Protein AF-A0A8T4ER78-F1 (afdb_monomer_lite)

Radius of gyration: 18.15 Å; chains: 1; bounding box: 41×20×56 Å

Sequence (80 aa):
MVSKKDTLDRLNMEKDYEDQLVKNLNYYFLSVLDDLPNMEAEERQKIRQHLTTIMYDSARHSALFNQLVHMVFTSENDKF

Secondary structure (DSSP, 8-state):
---HHHHHHHHHHHHHHHHHHHHHIIIIIHHHHHH-TT--HHHHHHHHHHHHHHHHHHHHHHHHHHHHHHHHHHTTTT--

Structure (mmCIF, N/CA/C/O backbone):
data_AF-A0A8T4ER78-F1
#
_entry.id   AF-A0A8T4ER78-F1
#
loop_
_atom_site.group_PDB
_atom_site.id
_atom_site.type_symbol
_atom_site.label_atom_id
_atom_site.label_alt_id
_atom_site.label_comp_id
_atom_site.label_asym_id
_atom_site.label_entity_id
_atom_site.label_seq_id
_atom_site.pdbx_PDB_ins_code
_atom_site.Cartn_x
_atom_site.Cartn_y
_atom_site.Cartn_z
_atom_site.occupancy
_atom_site.B_iso_or_equiv
_atom_site.auth_seq_id
_atom_site.auth_comp_id
_atom_site.auth_asym_id
_atom_site.auth_atom_id
_atom_site.pdbx_PDB_model_num
ATOM 1 N N . MET A 1 1 ? 27.887 -0.495 -12.309 1.00 63.12 1 MET A N 1
ATOM 2 C CA . MET A 1 1 ? 26.908 0.159 -13.203 1.00 63.12 1 MET A CA 1
ATOM 3 C C . MET A 1 1 ? 25.595 -0.575 -12.997 1.00 63.12 1 MET A C 1
ATOM 5 O O . MET A 1 1 ? 25.607 -1.789 -13.138 1.00 63.12 1 MET A O 1
ATOM 9 N N . VAL A 1 2 ? 24.532 0.096 -12.554 1.00 74.56 2 VAL A N 1
ATOM 10 C CA . VAL A 1 2 ? 23.208 -0.538 -12.400 1.00 74.56 2 VAL A CA 1
ATOM 11 C C . VAL A 1 2 ? 22.574 -0.620 -13.787 1.00 74.56 2 VAL A C 1
ATOM 13 O O . VAL A 1 2 ? 22.622 0.368 -14.521 1.00 74.56 2 VAL A O 1
ATOM 16 N N . SER A 1 3 ? 22.054 -1.784 -14.183 1.00 90.19 3 SER A N 1
ATOM 17 C CA . SER A 1 3 ? 21.417 -1.924 -15.495 1.00 90.19 3 SER A CA 1
ATOM 18 C C . SER A 1 3 ? 19.975 -1.404 -15.469 1.00 90.19 3 SER A C 1
ATOM 20 O O . SER A 1 3 ? 19.317 -1.426 -14.430 1.00 90.19 3 SER A O 1
ATOM 22 N N . LYS A 1 4 ? 19.454 -0.980 -16.630 1.00 88.38 4 LYS A N 1
ATOM 23 C CA . LYS A 1 4 ? 18.039 -0.589 -16.797 1.00 88.38 4 LYS A CA 1
ATOM 24 C C . LYS A 1 4 ? 17.091 -1.675 -16.282 1.00 88.38 4 LYS A C 1
ATOM 26 O O . LYS A 1 4 ? 16.095 -1.364 -15.639 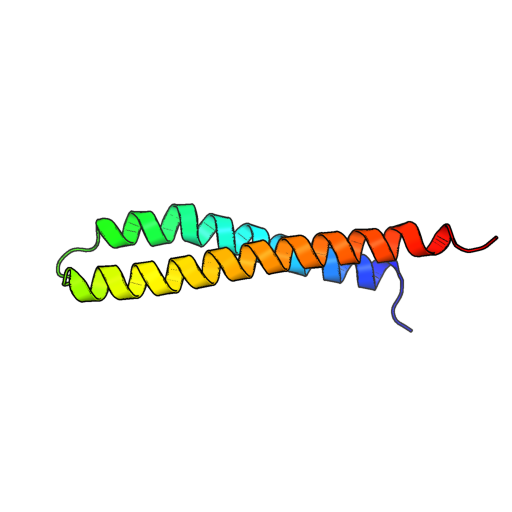1.00 88.38 4 LYS A O 1
ATOM 31 N N . LYS A 1 5 ? 17.430 -2.942 -16.545 1.00 92.31 5 LYS A N 1
ATOM 32 C CA . LYS A 1 5 ? 16.672 -4.098 -16.065 1.00 92.31 5 LYS A CA 1
ATOM 33 C C . LYS A 1 5 ? 16.661 -4.152 -14.537 1.00 92.31 5 LYS A C 1
ATOM 35 O O . LYS A 1 5 ? 15.584 -4.191 -13.966 1.00 92.31 5 LYS A O 1
ATOM 40 N N . ASP A 1 6 ? 17.822 -4.050 -13.888 1.00 93.44 6 ASP A N 1
ATOM 41 C CA . ASP A 1 6 ? 17.905 -4.088 -12.419 1.00 93.44 6 ASP A CA 1
ATOM 42 C C . ASP A 1 6 ? 17.132 -2.927 -11.773 1.00 93.44 6 ASP A C 1
ATOM 44 O O . ASP A 1 6 ? 16.502 -3.091 -10.729 1.00 93.44 6 ASP A O 1
ATOM 48 N N . THR A 1 7 ? 17.150 -1.743 -12.400 1.00 93.12 7 THR A N 1
ATOM 49 C CA . THR A 1 7 ? 16.353 -0.593 -11.953 1.00 93.12 7 THR A CA 1
ATOM 50 C C . THR A 1 7 ? 14.853 -0.855 -12.081 1.00 93.12 7 THR A C 1
ATOM 52 O O . THR A 1 7 ? 14.120 -0.606 -11.127 1.00 93.12 7 THR A O 1
ATOM 55 N N . LEU A 1 8 ? 14.387 -1.370 -13.223 1.00 94.31 8 LEU A N 1
ATOM 56 C CA . LEU A 1 8 ? 12.973 -1.704 -13.427 1.00 94.31 8 LEU A CA 1
ATOM 57 C C . LEU A 1 8 ? 12.508 -2.811 -12.478 1.00 94.31 8 LEU A C 1
ATOM 59 O O . LEU A 1 8 ? 11.453 -2.675 -11.866 1.00 94.31 8 LEU A O 1
ATOM 63 N N . ASP A 1 9 ? 13.305 -3.867 -12.314 1.00 95.50 9 ASP A N 1
ATOM 64 C CA . ASP A 1 9 ? 13.003 -4.977 -11.409 1.00 95.50 9 ASP A CA 1
ATOM 65 C C . ASP A 1 9 ? 12.860 -4.469 -9.969 1.00 95.50 9 ASP A C 1
ATOM 67 O O . ASP A 1 9 ? 11.902 -4.819 -9.277 1.00 95.50 9 ASP A O 1
ATOM 71 N N . ARG A 1 10 ? 13.751 -3.565 -9.530 1.00 96.00 10 ARG A N 1
ATOM 72 C CA . ARG A 1 10 ? 13.644 -2.958 -8.199 1.00 96.00 10 ARG A CA 1
ATOM 73 C C . ARG A 1 10 ? 12.390 -2.100 -8.056 1.00 96.00 10 ARG A C 1
ATOM 75 O O . ARG A 1 10 ? 11.683 -2.253 -7.069 1.00 96.00 10 ARG A O 1
ATOM 82 N N . LEU A 1 11 ? 12.110 -1.213 -9.010 1.00 95.69 11 LEU A N 1
ATOM 83 C CA . LEU A 1 11 ? 10.946 -0.323 -8.939 1.00 95.69 11 LEU A CA 1
ATOM 84 C C . LEU A 1 11 ? 9.623 -1.100 -8.944 1.00 95.69 11 LEU A C 1
ATOM 86 O O . LEU A 1 11 ? 8.716 -0.757 -8.189 1.00 95.69 11 LEU A O 1
ATOM 90 N N . ASN A 1 12 ? 9.526 -2.160 -9.749 1.00 95.62 12 ASN A N 1
ATOM 91 C CA . ASN A 1 12 ? 8.356 -3.037 -9.760 1.00 95.62 12 ASN A CA 1
ATOM 92 C C . ASN A 1 12 ? 8.191 -3.772 -8.426 1.00 95.62 12 ASN A C 1
ATOM 94 O O . ASN A 1 12 ? 7.087 -3.814 -7.898 1.00 95.62 12 ASN A O 1
ATOM 98 N N . MET A 1 13 ? 9.281 -4.278 -7.841 1.00 97.81 13 MET A N 1
ATOM 99 C CA . MET A 1 13 ? 9.234 -4.932 -6.530 1.00 97.81 13 MET A CA 1
ATOM 100 C C . MET A 1 13 ? 8.720 -3.989 -5.430 1.00 97.81 13 MET A C 1
ATOM 102 O O . MET A 1 13 ? 7.889 -4.395 -4.621 1.00 97.81 13 MET A O 1
ATOM 106 N N . GLU A 1 14 ? 9.188 -2.737 -5.400 1.00 97.56 14 GLU A N 1
ATOM 107 C CA . GLU A 1 14 ? 8.717 -1.747 -4.418 1.00 97.56 14 GLU A CA 1
ATOM 108 C C . GLU A 1 14 ? 7.245 -1.372 -4.653 1.00 97.56 14 GLU A C 1
ATOM 110 O O . GLU A 1 14 ? 6.462 -1.302 -3.709 1.00 97.56 14 GLU A O 1
ATOM 115 N N . LYS A 1 15 ? 6.830 -1.196 -5.915 1.00 97.00 15 LYS A N 1
A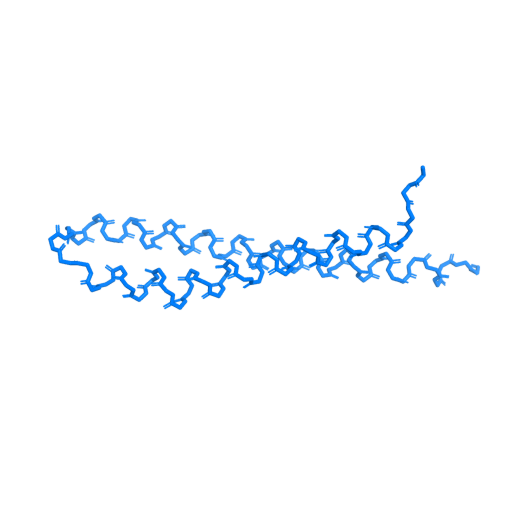TOM 116 C CA . LYS A 1 15 ? 5.423 -0.953 -6.264 1.00 97.00 15 LYS A CA 1
ATOM 117 C C . LYS A 1 15 ? 4.520 -2.093 -5.786 1.00 97.00 15 LYS A C 1
ATOM 119 O O . LYS A 1 15 ? 3.490 -1.843 -5.166 1.00 97.00 15 LYS A O 1
ATOM 124 N N . ASP A 1 16 ? 4.902 -3.335 -6.072 1.00 97.00 16 ASP A N 1
ATOM 125 C CA . ASP A 1 16 ? 4.117 -4.517 -5.716 1.00 97.00 16 ASP A CA 1
ATOM 126 C C . ASP A 1 16 ? 4.031 -4.698 -4.193 1.00 97.00 16 ASP A C 1
ATOM 128 O O . ASP A 1 16 ? 2.992 -5.114 -3.675 1.00 97.00 16 ASP A O 1
ATOM 132 N N . TYR A 1 17 ? 5.092 -4.335 -3.465 1.00 97.31 17 TYR A N 1
ATOM 133 C CA . TYR A 1 17 ? 5.065 -4.267 -2.006 1.00 97.31 17 TYR A CA 1
ATOM 134 C C . TYR A 1 17 ? 4.014 -3.265 -1.501 1.00 97.31 17 TYR A C 1
ATOM 136 O O . TYR A 1 17 ? 3.192 -3.626 -0.655 1.00 97.31 17 TYR A O 1
ATOM 144 N N . GLU A 1 18 ? 3.998 -2.042 -2.036 1.00 97.12 18 GLU A N 1
ATOM 145 C CA . GLU A 1 18 ? 3.024 -1.014 -1.643 1.00 97.12 18 GLU A CA 1
ATOM 146 C C . GLU A 1 18 ? 1.582 -1.437 -1.990 1.00 97.12 18 GLU A C 1
ATOM 148 O O . GLU A 1 18 ? 0.684 -1.370 -1.149 1.00 97.12 18 GLU A O 1
ATOM 153 N N . ASP A 1 19 ? 1.349 -1.990 -3.184 1.00 94.38 19 ASP A N 1
ATOM 154 C CA . ASP A 1 19 ? 0.030 -2.509 -3.580 1.00 94.38 19 ASP A CA 1
ATOM 155 C C . ASP A 1 19 ? -0.465 -3.614 -2.630 1.00 94.38 19 ASP A C 1
ATOM 157 O O . ASP A 1 19 ? -1.639 -3.648 -2.230 1.00 94.38 19 ASP A O 1
ATOM 161 N N . GLN A 1 20 ? 0.431 -4.522 -2.230 1.00 95.75 20 GLN A N 1
ATOM 162 C CA . GLN A 1 20 ? 0.102 -5.592 -1.296 1.00 95.75 20 GLN A CA 1
ATOM 163 C C . GLN A 1 20 ? -0.179 -5.056 0.114 1.00 95.75 20 GLN A C 1
ATOM 165 O O . GLN A 1 20 ? -1.078 -5.567 0.792 1.00 95.75 20 GLN A O 1
ATOM 170 N N . LEU A 1 21 ? 0.545 -4.025 0.557 1.00 93.75 21 LEU A N 1
ATOM 171 C CA . LEU A 1 21 ? 0.308 -3.374 1.842 1.00 93.75 21 LEU A CA 1
ATOM 172 C C . LEU A 1 21 ? -1.079 -2.722 1.882 1.00 93.75 21 LEU A C 1
ATOM 174 O O . LEU A 1 21 ? -1.838 -2.986 2.817 1.00 93.75 21 LEU A O 1
ATOM 178 N N . VAL A 1 22 ? -1.456 -1.963 0.846 1.00 93.94 22 VAL A N 1
ATOM 179 C CA . VAL A 1 22 ? -2.804 -1.377 0.712 1.00 93.94 22 VAL A CA 1
ATOM 180 C C . VAL A 1 22 ? -3.878 -2.458 0.812 1.00 93.94 22 VAL A C 1
ATOM 182 O O . VAL A 1 22 ? -4.833 -2.323 1.581 1.00 93.94 22 VAL A O 1
ATOM 185 N N . LYS A 1 23 ? -3.714 -3.562 0.074 1.00 92.12 23 LYS A N 1
ATOM 186 C CA . LYS A 1 23 ? -4.665 -4.678 0.083 1.00 92.12 23 LYS A CA 1
ATOM 187 C C . LYS A 1 23 ? -4.796 -5.314 1.469 1.00 92.12 23 LYS A C 1
ATOM 189 O O . LYS A 1 23 ? -5.915 -5.573 1.911 1.00 92.12 23 LYS A O 1
ATOM 194 N N . ASN A 1 24 ? -3.680 -5.545 2.159 1.00 91.12 24 ASN A N 1
ATOM 195 C CA . ASN A 1 24 ? -3.667 -6.145 3.495 1.00 91.12 24 ASN A CA 1
ATOM 196 C C . ASN A 1 24 ? -4.312 -5.226 4.541 1.00 91.12 24 ASN A C 1
ATOM 198 O O . ASN A 1 24 ? -5.113 -5.689 5.353 1.00 91.12 24 ASN A O 1
ATOM 202 N N . LEU A 1 25 ? -4.000 -3.928 4.511 1.00 91.50 25 LEU A N 1
ATOM 203 C CA . LEU A 1 25 ? -4.587 -2.941 5.419 1.00 91.50 25 LEU A CA 1
ATOM 204 C C . LEU A 1 25 ? -6.098 -2.819 5.226 1.00 91.50 25 LEU A C 1
ATOM 206 O O . LEU A 1 25 ? -6.841 -2.872 6.206 1.00 91.50 25 LEU A O 1
ATOM 210 N N . ASN A 1 26 ? -6.547 -2.731 3.974 1.00 87.19 26 ASN A N 1
ATOM 211 C CA . ASN A 1 26 ? -7.962 -2.590 3.651 1.00 87.19 26 ASN A CA 1
ATOM 212 C C . ASN A 1 26 ? -8.760 -3.856 4.001 1.00 87.19 26 ASN A C 1
ATOM 214 O O . ASN A 1 26 ? -9.779 -3.786 4.682 1.00 87.19 26 ASN A O 1
ATOM 218 N N . TYR A 1 27 ? -8.282 -5.027 3.567 1.00 80.88 27 TYR A N 1
ATOM 219 C CA . TYR A 1 27 ? -9.035 -6.270 3.727 1.00 80.88 27 TYR A CA 1
ATOM 220 C C . TYR A 1 27 ? -8.952 -6.845 5.136 1.00 80.88 27 TYR A C 1
ATOM 222 O O . TYR A 1 27 ? -9.962 -7.295 5.665 1.00 80.88 27 TYR A O 1
ATOM 230 N N . TYR A 1 28 ? -7.756 -6.884 5.723 1.00 77.75 28 TYR A N 1
ATOM 231 C CA . TYR A 1 28 ? -7.504 -7.674 6.923 1.00 77.75 28 TYR A CA 1
ATOM 232 C C . TYR A 1 28 ? -7.515 -6.812 8.176 1.00 77.75 28 TYR A C 1
ATOM 234 O O . TYR A 1 28 ? -8.203 -7.126 9.135 1.00 77.75 28 TYR A O 1
ATOM 242 N N . PHE A 1 29 ? -6.777 -5.70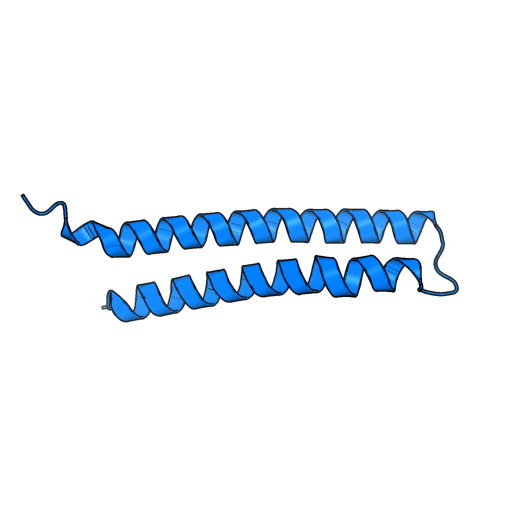6 8.183 1.00 83.25 29 PHE A N 1
ATOM 243 C CA . PHE A 1 29 ? -6.599 -4.969 9.428 1.00 83.25 29 PHE A CA 1
ATOM 244 C C . PHE A 1 29 ? -7.800 -4.100 9.785 1.00 83.25 29 PHE A C 1
ATOM 246 O O . PHE A 1 29 ? -8.206 -4.106 10.940 1.00 83.25 29 PHE A O 1
ATOM 253 N N . LEU A 1 30 ? -8.407 -3.395 8.826 1.00 81.19 30 LEU A N 1
ATOM 254 C CA . LEU A 1 30 ? -9.571 -2.556 9.124 1.00 81.19 30 LEU A CA 1
ATOM 255 C C . LEU A 1 30 ? -10.828 -3.367 9.470 1.00 81.19 30 LEU A C 1
ATOM 257 O O . LEU A 1 30 ? -11.592 -2.928 10.324 1.00 81.19 30 LEU A O 1
ATOM 261 N N . SER A 1 31 ? -11.021 -4.538 8.854 1.00 81.56 31 SER A N 1
ATOM 262 C CA . SER A 1 31 ? -12.154 -5.423 9.157 1.00 81.56 31 SER A CA 1
ATOM 263 C C . SER A 1 31 ? -11.983 -6.117 10.511 1.00 81.56 31 SER A C 1
ATOM 265 O O . SER A 1 31 ? -12.864 -6.033 11.357 1.00 81.56 31 SER A O 1
ATOM 267 N N . VAL A 1 32 ? -10.814 -6.717 10.764 1.00 86.56 32 VAL A N 1
ATOM 268 C CA . VAL A 1 32 ? -10.532 -7.431 12.020 1.00 86.56 32 VAL A CA 1
ATOM 269 C C . VAL A 1 32 ? -10.529 -6.482 13.216 1.00 86.56 32 VAL A C 1
ATOM 271 O O . VAL A 1 32 ? -10.952 -6.871 14.300 1.00 86.56 32 VAL A O 1
ATOM 274 N N . LEU A 1 33 ? -10.086 -5.233 13.037 1.00 87.25 33 LEU A N 1
ATOM 275 C CA . LEU A 1 33 ? -10.060 -4.229 14.103 1.00 87.25 33 LEU A CA 1
ATOM 276 C C . LEU A 1 33 ? -11.451 -3.958 14.704 1.00 87.25 33 LEU A C 1
ATOM 278 O O . LEU A 1 33 ? -11.550 -3.674 15.900 1.00 87.25 33 LEU A O 1
ATOM 282 N N . ASP A 1 34 ? -12.513 -4.063 13.902 1.00 82.38 34 ASP A N 1
ATOM 283 C CA . ASP A 1 34 ? -13.889 -3.864 14.373 1.00 82.38 34 ASP A CA 1
ATOM 284 C C . ASP A 1 34 ? -14.390 -5.024 15.235 1.00 82.38 34 ASP A C 1
ATOM 286 O O . ASP A 1 34 ? -15.166 -4.802 16.168 1.00 82.38 34 ASP A O 1
ATOM 290 N N . ASP A 1 35 ? -13.876 -6.225 14.981 1.00 86.12 35 ASP A N 1
ATOM 291 C CA . ASP A 1 35 ? -14.268 -7.460 15.657 1.00 86.12 35 ASP A CA 1
ATOM 292 C C . ASP A 1 35 ? -13.410 -7.774 16.895 1.00 86.12 35 ASP A C 1
ATOM 294 O O . ASP A 1 35 ? -13.672 -8.752 17.599 1.00 86.12 35 ASP A O 1
ATOM 298 N N . LEU A 1 36 ? -12.385 -6.964 17.197 1.00 86.62 36 LEU A N 1
ATOM 299 C CA . LEU A 1 36 ? -11.523 -7.191 18.358 1.00 86.62 36 LEU A CA 1
ATOM 300 C C . LEU A 1 36 ? -12.296 -6.987 19.677 1.00 86.62 36 LEU A C 1
ATOM 302 O O . LEU A 1 36 ? -12.729 -5.861 19.975 1.00 86.62 36 LEU A O 1
ATOM 306 N N . PRO A 1 37 ? -12.439 -8.045 20.504 1.00 86.19 37 PRO A N 1
ATOM 307 C CA . PRO A 1 37 ? -13.104 -7.941 21.793 1.00 86.19 37 PRO A CA 1
ATOM 308 C C . PRO A 1 37 ? -12.230 -7.171 22.788 1.00 86.19 37 PRO A C 1
ATOM 310 O O . PRO A 1 37 ? -11.003 -7.222 22.726 1.00 86.19 37 PRO A O 1
ATOM 313 N N . ASN A 1 38 ? -12.869 -6.502 23.751 1.00 89.50 38 ASN A N 1
ATOM 314 C CA . ASN A 1 38 ? -12.212 -5.766 24.842 1.00 89.50 38 ASN A CA 1
ATOM 315 C C . ASN A 1 38 ? -11.324 -4.583 24.406 1.00 89.50 38 ASN A C 1
ATOM 317 O O . ASN A 1 38 ? -10.485 -4.139 25.183 1.00 89.50 38 ASN A O 1
ATOM 321 N N . MET A 1 39 ? -11.502 -4.067 23.187 1.00 89.88 39 MET A N 1
ATOM 322 C CA . MET A 1 39 ? -10.869 -2.824 22.747 1.00 89.88 39 MET A CA 1
ATOM 323 C C . MET A 1 39 ? -11.813 -1.643 22.977 1.00 89.88 39 MET A C 1
ATOM 325 O O . MET A 1 39 ? -12.956 -1.659 22.512 1.00 89.88 39 MET A O 1
ATOM 329 N N . GLU A 1 40 ? -11.320 -0.610 23.657 1.00 93.81 40 GLU A N 1
ATOM 330 C CA . GLU A 1 40 ? -12.064 0.630 23.868 1.00 93.81 40 GLU A CA 1
ATOM 331 C C . GLU A 1 40 ? -12.319 1.347 22.537 1.00 93.81 40 GLU A C 1
ATOM 333 O O . GLU A 1 40 ? -11.465 1.381 21.645 1.00 93.81 40 GLU A O 1
ATOM 338 N N . ALA A 1 41 ? -13.495 1.962 22.398 1.00 90.38 41 ALA A N 1
ATOM 339 C CA . ALA A 1 41 ? -13.904 2.594 21.142 1.00 90.38 41 ALA A CA 1
ATOM 340 C C . ALA A 1 41 ? -12.934 3.705 20.692 1.00 90.38 41 ALA A C 1
ATOM 342 O O . ALA A 1 41 ? -12.647 3.835 19.501 1.00 90.38 41 ALA A O 1
ATOM 343 N N . GLU A 1 42 ? -12.396 4.478 21.641 1.00 93.50 42 GLU A N 1
ATOM 344 C CA . GLU A 1 42 ? -11.425 5.541 21.357 1.00 93.50 42 GLU A CA 1
ATOM 345 C C . GLU A 1 42 ? -10.094 4.975 20.838 1.00 93.50 42 GLU A C 1
ATOM 347 O O . GLU A 1 42 ? -9.527 5.488 19.871 1.00 93.50 42 GLU A O 1
ATOM 352 N N . GLU A 1 43 ? -9.599 3.897 21.449 1.00 93.38 43 GLU A N 1
ATOM 353 C CA . GLU A 1 43 ? -8.370 3.225 21.021 1.00 93.38 43 GLU A CA 1
ATOM 354 C C . GLU A 1 43 ? -8.537 2.631 19.620 1.00 93.38 43 GLU A C 1
ATOM 356 O O . GLU A 1 43 ? -7.706 2.868 18.737 1.00 93.38 43 GLU A O 1
ATOM 361 N N . ARG A 1 44 ? -9.672 1.965 19.373 1.00 92.06 44 ARG A N 1
ATOM 362 C CA . ARG A 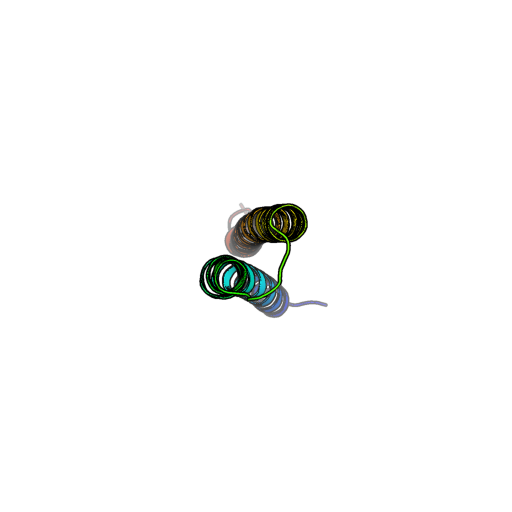1 44 ? -10.032 1.438 18.053 1.00 92.06 44 ARG A CA 1
ATOM 363 C C . ARG A 1 44 ? -10.029 2.533 16.990 1.00 92.06 44 ARG A C 1
ATOM 365 O O . ARG A 1 44 ? -9.473 2.349 15.906 1.00 92.06 44 ARG A O 1
ATOM 372 N N . GLN A 1 45 ? -10.621 3.686 17.294 1.00 92.12 45 GLN A N 1
ATOM 373 C CA . GLN A 1 45 ? -10.671 4.814 16.369 1.00 92.12 45 GLN A CA 1
ATOM 374 C C . GLN A 1 45 ? -9.274 5.362 16.053 1.00 92.12 45 GLN A C 1
ATOM 376 O O . GLN A 1 45 ? -8.984 5.627 14.884 1.00 92.12 45 GLN A O 1
ATOM 381 N N . LYS A 1 46 ? -8.396 5.493 17.054 1.00 94.25 46 LYS A N 1
ATOM 382 C CA . LYS A 1 46 ? -7.008 5.941 16.849 1.00 94.25 46 LYS A CA 1
ATOM 383 C C . LYS A 1 46 ? -6.238 4.973 15.956 1.00 94.25 46 LYS A C 1
ATOM 385 O O . LYS A 1 46 ? -5.620 5.398 14.981 1.00 94.25 46 LYS A O 1
ATOM 390 N N . ILE A 1 47 ? -6.324 3.670 16.232 1.00 92.69 47 ILE A N 1
ATOM 391 C CA . ILE A 1 47 ? -5.670 2.641 15.411 1.00 92.69 47 ILE A CA 1
ATOM 392 C C . ILE A 1 47 ? -6.201 2.698 13.974 1.00 92.69 47 ILE A C 1
ATOM 394 O O . ILE A 1 47 ? -5.413 2.754 13.032 1.00 92.69 47 ILE A O 1
ATOM 398 N N . ARG A 1 48 ? -7.525 2.780 13.791 1.00 91.94 48 ARG A N 1
ATOM 399 C CA . ARG A 1 48 ? -8.154 2.917 12.469 1.00 91.94 48 ARG A CA 1
ATOM 400 C C . ARG A 1 48 ? -7.626 4.128 11.706 1.00 91.94 48 ARG A C 1
ATOM 402 O O . ARG A 1 48 ? -7.329 4.007 10.518 1.00 91.94 48 ARG A O 1
ATOM 409 N N . GLN A 1 49 ? -7.510 5.281 12.362 1.00 93.75 49 GLN A N 1
ATOM 410 C CA . GLN A 1 49 ? -6.977 6.495 11.743 1.00 93.75 49 GLN A CA 1
ATOM 411 C C . GLN A 1 49 ? -5.536 6.288 11.275 1.00 93.75 49 GLN A C 1
ATOM 413 O O . GLN A 1 49 ? -5.236 6.561 10.116 1.00 93.75 49 GLN A O 1
ATOM 418 N N . HIS A 1 50 ? -4.668 5.733 12.124 1.00 94.38 50 HIS A N 1
ATOM 419 C CA . HIS A 1 50 ? -3.278 5.464 11.753 1.00 94.38 50 HIS A CA 1
ATOM 420 C C . HIS A 1 50 ? -3.158 4.477 10.587 1.00 94.38 50 HIS A C 1
ATOM 422 O O . HIS A 1 50 ? -2.438 4.755 9.629 1.00 94.38 50 HIS A O 1
ATOM 428 N N . LEU A 1 51 ? -3.892 3.362 10.623 1.00 93.56 51 LEU A N 1
ATOM 429 C CA . LEU A 1 51 ? -3.884 2.371 9.541 1.00 93.56 51 LEU A CA 1
ATOM 430 C C . LEU A 1 51 ? -4.404 2.957 8.224 1.00 93.56 51 LEU A C 1
ATOM 432 O O . LEU A 1 51 ? -3.859 2.673 7.161 1.00 93.56 51 LEU A O 1
ATOM 436 N N . THR A 1 52 ? -5.423 3.814 8.300 1.00 92.56 52 THR A N 1
ATOM 437 C CA . THR A 1 52 ? -5.958 4.525 7.135 1.00 92.56 52 THR A CA 1
ATOM 438 C C . THR A 1 52 ? -4.915 5.468 6.536 1.00 92.56 52 THR A C 1
ATOM 440 O O . THR A 1 52 ? -4.735 5.472 5.321 1.00 92.56 52 THR A O 1
ATOM 443 N N . THR A 1 53 ? -4.189 6.228 7.362 1.00 95.06 53 THR A N 1
ATOM 444 C CA . THR A 1 53 ? -3.095 7.093 6.889 1.00 95.06 53 THR A CA 1
ATOM 445 C C . THR A 1 53 ? -2.015 6.283 6.177 1.00 95.06 53 THR A C 1
ATOM 447 O O . THR A 1 53 ? -1.661 6.613 5.049 1.00 95.06 53 THR A O 1
ATOM 450 N N . ILE A 1 54 ? -1.558 5.180 6.781 1.00 94.31 54 ILE A N 1
ATOM 451 C CA . ILE A 1 54 ? -0.538 4.306 6.178 1.00 94.31 54 ILE A CA 1
ATOM 452 C C . ILE A 1 54 ? -1.020 3.766 4.826 1.00 94.31 54 ILE A C 1
ATOM 454 O O . ILE A 1 54 ? -0.262 3.749 3.860 1.00 94.31 54 ILE A O 1
ATOM 458 N N . MET A 1 55 ? -2.290 3.363 4.729 1.00 94.69 55 MET A N 1
ATOM 459 C CA . MET A 1 55 ? -2.877 2.883 3.479 1.00 94.69 55 MET A CA 1
ATOM 460 C C . MET A 1 55 ? -2.869 3.962 2.384 1.00 94.69 55 MET A C 1
ATOM 462 O O . MET A 1 55 ? -2.523 3.667 1.241 1.00 94.69 55 MET A O 1
ATOM 466 N N . TYR A 1 56 ? -3.228 5.207 2.710 1.00 95.56 56 TYR A N 1
ATOM 467 C CA . TYR A 1 56 ? -3.194 6.308 1.741 1.00 95.56 56 TYR A CA 1
ATOM 468 C C . TYR A 1 56 ? -1.771 6.644 1.285 1.00 95.56 56 TYR A C 1
ATOM 470 O O . TYR A 1 56 ? -1.549 6.849 0.089 1.00 95.56 56 TYR A O 1
ATOM 478 N N . ASP A 1 57 ? -0.810 6.669 2.208 1.00 96.62 57 ASP A N 1
ATOM 479 C CA . ASP A 1 57 ? 0.596 6.923 1.882 1.00 96.62 57 ASP A CA 1
ATOM 480 C C . ASP A 1 57 ? 1.161 5.823 0.974 1.00 96.62 57 ASP A C 1
ATOM 482 O O . ASP A 1 57 ? 1.774 6.116 -0.053 1.00 96.62 57 ASP A O 1
ATOM 486 N N . SER A 1 58 ? 0.857 4.563 1.286 1.00 96.12 58 SER A N 1
ATOM 487 C CA . SER A 1 58 ? 1.250 3.402 0.485 1.00 96.12 58 SER A CA 1
ATOM 488 C C . SER A 1 58 ? 0.666 3.451 -0.935 1.00 96.12 58 SER A C 1
ATOM 490 O O . SER A 1 58 ? 1.389 3.302 -1.923 1.00 96.12 58 SER A O 1
ATOM 492 N N . ALA A 1 59 ? -0.619 3.800 -1.082 1.00 95.25 59 ALA A N 1
ATOM 493 C CA . ALA A 1 59 ? -1.240 3.983 -2.397 1.00 95.25 59 ALA A CA 1
ATOM 494 C C . ALA A 1 59 ? -0.559 5.097 -3.217 1.00 95.25 59 ALA A C 1
ATOM 496 O O . ALA A 1 59 ? -0.354 4.965 -4.428 1.00 95.25 59 ALA A O 1
ATOM 497 N N . ARG A 1 60 ? -0.164 6.194 -2.558 1.00 97.38 60 ARG A N 1
ATOM 498 C CA . ARG A 1 60 ? 0.585 7.283 -3.195 1.00 97.38 60 ARG A CA 1
ATOM 499 C C . ARG A 1 60 ? 1.988 6.837 -3.617 1.00 97.38 60 ARG A C 1
ATOM 501 O O . ARG A 1 60 ? 2.435 7.228 -4.696 1.00 97.38 60 ARG A O 1
ATOM 508 N N . HIS A 1 61 ? 2.680 6.040 -2.806 1.00 97.38 61 HIS A N 1
ATOM 509 C CA . HIS A 1 61 ? 3.987 5.487 -3.165 1.00 97.38 61 HIS A CA 1
ATOM 510 C C . HIS A 1 61 ? 3.897 4.545 -4.364 1.00 97.38 61 HIS A C 1
ATOM 512 O O . HIS A 1 61 ? 4.675 4.703 -5.302 1.00 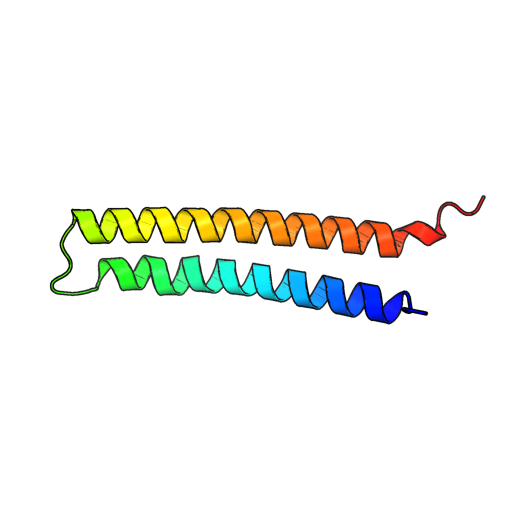97.38 61 HIS A O 1
ATOM 518 N N . SER A 1 62 ? 2.914 3.641 -4.397 1.00 95.56 62 SER A N 1
ATOM 519 C CA . SER A 1 62 ? 2.672 2.778 -5.562 1.00 95.56 62 SER A CA 1
ATOM 520 C C . SER A 1 62 ? 2.484 3.599 -6.847 1.00 95.56 62 SER A C 1
ATOM 522 O O . SER A 1 62 ? 3.135 3.342 -7.864 1.00 95.56 62 SER A O 1
ATOM 524 N N . ALA A 1 63 ? 1.681 4.669 -6.791 1.00 95.81 63 ALA A N 1
ATOM 525 C CA . ALA A 1 63 ? 1.499 5.572 -7.926 1.00 95.81 63 ALA A CA 1
ATOM 526 C C . ALA A 1 63 ? 2.813 6.249 -8.364 1.00 95.81 63 ALA A C 1
ATOM 528 O O . ALA A 1 63 ? 3.072 6.366 -9.565 1.00 95.81 63 ALA A O 1
ATOM 529 N N . LEU A 1 64 ? 3.659 6.661 -7.414 1.00 97.25 64 LEU A N 1
ATOM 530 C CA . LEU A 1 64 ? 4.976 7.233 -7.704 1.00 97.25 64 LEU A CA 1
ATOM 531 C C . LEU A 1 64 ? 5.910 6.203 -8.350 1.00 97.25 64 LEU A C 1
ATOM 533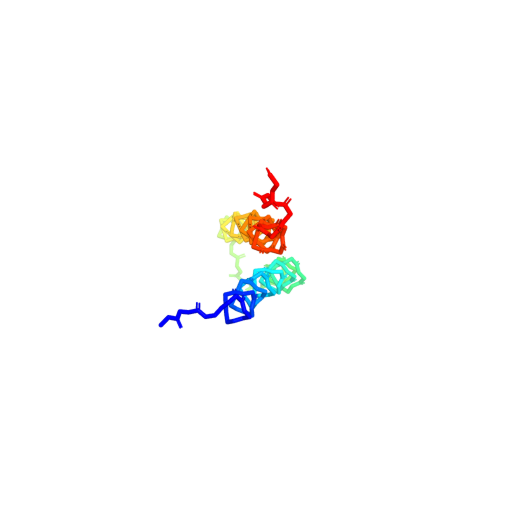 O O . LEU A 1 64 ? 6.544 6.505 -9.360 1.00 97.25 64 LEU A O 1
ATOM 537 N N . PHE A 1 65 ? 5.975 4.979 -7.823 1.00 96.44 65 PHE A N 1
ATOM 538 C CA . PHE A 1 65 ? 6.777 3.917 -8.430 1.00 96.44 65 PHE A CA 1
ATOM 539 C C . PHE A 1 65 ? 6.306 3.600 -9.846 1.00 96.44 65 PHE A C 1
ATOM 541 O O . PHE A 1 65 ? 7.134 3.464 -10.741 1.00 96.44 65 PHE A O 1
ATOM 548 N N . ASN A 1 66 ? 4.996 3.586 -10.091 1.00 94.56 66 ASN A N 1
ATOM 549 C CA . ASN A 1 66 ? 4.453 3.414 -11.435 1.00 94.56 66 ASN A CA 1
ATOM 550 C C . ASN A 1 66 ? 4.906 4.529 -12.403 1.00 94.56 66 ASN A C 1
ATOM 552 O O . ASN A 1 66 ? 5.262 4.251 -13.549 1.00 94.56 66 ASN A O 1
ATOM 556 N N . GLN A 1 67 ? 4.961 5.786 -11.945 1.00 95.31 67 GLN A N 1
ATOM 557 C CA . GLN A 1 67 ? 5.511 6.895 -12.737 1.00 95.31 67 GLN A CA 1
ATOM 558 C C . GLN A 1 67 ? 7.005 6.705 -13.026 1.00 95.31 67 GLN A C 1
ATOM 560 O O . GLN A 1 67 ? 7.438 6.904 -14.160 1.00 95.31 67 GLN A O 1
ATOM 565 N N . LEU A 1 68 ? 7.790 6.284 -12.030 1.00 94.50 68 LEU A N 1
ATOM 566 C CA . LEU A 1 68 ? 9.223 6.027 -12.194 1.00 94.50 68 LEU A CA 1
ATOM 567 C C . LEU A 1 68 ? 9.488 4.872 -13.168 1.00 94.50 68 LEU A C 1
ATOM 569 O O . LEU A 1 68 ? 10.358 4.992 -14.030 1.00 94.50 68 LEU A O 1
ATOM 573 N N . VAL A 1 69 ? 8.712 3.787 -13.086 1.00 93.69 69 VAL A N 1
ATOM 574 C CA . VAL A 1 69 ? 8.756 2.679 -14.054 1.00 93.69 69 VAL A CA 1
ATOM 575 C C . VAL A 1 69 ? 8.503 3.205 -15.464 1.00 93.69 69 VAL A C 1
ATOM 577 O O . VAL A 1 69 ? 9.269 2.889 -16.376 1.00 93.69 69 VAL A O 1
ATOM 580 N N . HIS A 1 70 ? 7.483 4.051 -15.641 1.00 92.50 70 HIS A N 1
ATOM 581 C CA . HIS A 1 70 ? 7.181 4.650 -16.938 1.00 92.50 70 HIS A CA 1
ATOM 582 C C . HIS A 1 70 ? 8.340 5.508 -17.457 1.00 92.50 70 HIS A C 1
ATOM 584 O O . HIS A 1 70 ? 8.773 5.301 -18.584 1.00 92.50 70 HIS A O 1
ATOM 590 N N . MET A 1 71 ? 8.908 6.391 -16.628 1.00 92.31 71 MET A N 1
ATOM 591 C CA . MET A 1 71 ? 10.053 7.232 -17.005 1.00 92.31 71 MET A CA 1
ATOM 592 C C . MET A 1 71 ? 11.269 6.407 -17.436 1.00 92.31 71 MET A C 1
ATOM 594 O O . MET A 1 71 ? 11.876 6.683 -18.470 1.00 92.31 71 MET A O 1
ATOM 598 N N . VAL A 1 72 ? 11.627 5.371 -16.670 1.00 89.12 72 VAL A N 1
ATOM 599 C CA . VAL A 1 72 ? 12.754 4.490 -17.014 1.00 89.12 72 VAL A CA 1
ATOM 600 C C . VAL A 1 72 ? 12.472 3.747 -18.319 1.00 89.12 72 VAL A C 1
ATOM 602 O O . VAL A 1 72 ? 13.366 3.615 -19.157 1.00 89.12 72 VAL A O 1
ATOM 605 N N . PHE A 1 73 ? 11.232 3.307 -18.533 1.00 86.38 73 PHE A N 1
ATOM 606 C CA . PHE A 1 73 ? 10.823 2.645 -19.766 1.00 86.38 73 PHE A CA 1
ATOM 607 C C . PHE A 1 73 ? 10.906 3.580 -20.985 1.00 86.38 73 PHE A C 1
ATOM 609 O O . PHE A 1 73 ? 11.467 3.182 -22.007 1.00 86.38 73 PHE A O 1
ATOM 616 N N . THR A 1 74 ? 10.414 4.820 -20.871 1.00 87.31 74 THR A N 1
ATOM 617 C CA . THR A 1 74 ? 10.314 5.787 -21.979 1.00 87.31 74 THR A CA 1
ATOM 618 C C . THR A 1 74 ? 11.574 6.611 -22.228 1.00 87.31 74 THR A C 1
ATOM 620 O O . THR A 1 74 ? 11.685 7.191 -23.302 1.00 87.31 74 THR A O 1
ATOM 623 N N . SER A 1 75 ? 12.538 6.641 -21.303 1.00 75.06 75 SER A N 1
ATOM 624 C CA . SER A 1 75 ? 13.811 7.382 -21.431 1.00 75.06 75 SER A CA 1
ATOM 625 C C . SER A 1 75 ? 14.682 7.032 -22.658 1.00 75.06 75 SER A C 1
ATOM 627 O O . SER A 1 75 ? 15.689 7.691 -22.906 1.00 75.06 75 SER A O 1
ATOM 629 N N . GLU A 1 76 ? 14.309 6.027 -23.459 1.00 54.75 76 GLU A N 1
ATOM 630 C CA . GLU A 1 76 ? 14.931 5.725 -24.759 1.00 54.75 76 GLU A CA 1
ATOM 631 C C . GLU A 1 76 ? 14.288 6.450 -25.953 1.00 54.75 76 GLU A C 1
ATOM 633 O O . GLU A 1 76 ? 14.911 6.508 -27.011 1.00 54.75 76 GLU A O 1
ATOM 638 N N . ASN A 1 77 ? 13.099 7.044 -25.800 1.00 50.22 77 ASN A N 1
ATOM 639 C CA . ASN A 1 77 ? 12.427 7.776 -26.881 1.00 50.22 77 ASN A CA 1
ATOM 640 C C . ASN A 1 77 ? 12.947 9.214 -27.075 1.00 50.22 77 ASN A C 1
ATOM 642 O O . ASN A 1 77 ? 12.667 9.807 -28.111 1.00 50.22 77 ASN A O 1
ATOM 646 N N . ASP A 1 78 ? 13.745 9.744 -26.141 1.00 47.41 78 ASP A N 1
ATOM 647 C CA . ASP A 1 78 ? 14.316 11.104 -26.202 1.00 47.41 78 ASP A CA 1
ATOM 648 C C . ASP A 1 78 ? 15.733 11.148 -26.813 1.00 47.41 78 ASP A C 1
ATOM 650 O O . ASP A 1 78 ? 16.525 12.052 -26.549 1.00 47.41 78 ASP A O 1
ATOM 654 N N . LYS A 1 79 ? 16.081 10.165 -27.651 1.00 41.50 79 LYS A N 1
ATOM 655 C CA . LYS A 1 79 ? 17.257 10.242 -28.531 1.00 41.50 79 LYS A CA 1
ATOM 656 C C . LYS A 1 79 ? 16.832 10.543 -29.968 1.00 41.50 79 LYS A C 1
ATOM 658 O O . LYS A 1 79 ? 16.936 9.670 -30.827 1.00 41.50 79 LYS A O 1
ATOM 663 N N . PHE A 1 80 ? 16.395 11.778 -30.208 1.00 40.75 80 PHE A N 1
ATOM 664 C CA . PHE A 1 80 ? 16.375 12.415 -31.528 1.00 40.75 80 PHE A CA 1
ATOM 665 C C . PHE A 1 80 ? 16.788 13.880 -31.409 1.00 40.75 80 PHE A C 1
ATOM 667 O O . PHE A 1 80 ? 16.215 14.584 -30.550 1.00 40.75 80 PHE A O 1
#

Foldseek 3Di:
DQDLVNLLVVLVVLLVVLVVLLVCLVPPVLVVLVVDPPDDPVNSVVVNVVSVVSNVVSVVSSVVSVVVSVCSVCVVVPPD

pLDDT: mean 88.58, std 12.4, range [40.75, 97.81]